Protein AF-A0A6P5GF30-F1 (afdb_monomer)

Radius of gyration: 22.9 Å; Cα contacts (8 Å, |Δi|>4): 38; chains: 1; bounding box: 70×27×53 Å

Mean predicted aligned error: 13.32 Å

Secondary structure (DSSP, 8-state):
--HHHHHHHHHHHHHHHHHHHHHHHHHHHHHTHHHHHHHHHHHTT-SSTHHHHTHHHHHHHHHHHHHHS-HHHHHHHHHHHHHHHHHHHHHHHHHHS----S---

Sequence (105 aa):
MGYIQEARENHVKKKVEEALRSKMKQKALKECNYYSAKYAECAAGRTISVVWQCRKHAKELNECLHQYTNDSVLEDMKKNYMLEQESKIRRILQSLFPKETEMTG

InterPro domains:
  IPR013892 Cytochrome c oxidase biogenesis protein Cmc1-like [PF08583] (21-84)

Solvent-accessible surface area (backbone atoms only — not comparable to full-atom values): 5938 Å² total; per-residue (Å²): 137,59,70,67,57,55,53,50,52,52,50,51,51,49,53,52,49,52,54,48,51,51,55,38,49,58,53,29,51,62,74,37,35,70,40,48,49,54,32,48,62,57,37,58,96,38,90,80,57,31,75,69,77,30,40,66,41,50,46,56,32,46,56,52,38,44,72,53,68,32,70,68,55,53,52,53,48,52,53,51,51,52,50,51,50,52,52,48,51,50,50,51,48,46,69,76,49,64,76,94,76,80,87,84,131

Foldseek 3Di:
DDPVVVVVVVVVVVVVLVVVLVVLLVVLCVVLVVLVVVLVVLCVPPDPCSCPRSVVSVVVSVVSSCVSNPVVNSVVVVVVVVVVVVVVVVVVVCVVCVDPPDDDD

Structure (mmCIF, N/CA/C/O backbone):
data_AF-A0A6P5GF30-F1
#
_entry.id   AF-A0A6P5GF30-F1
#
loop_
_atom_site.group_PDB
_atom_site.id
_atom_site.type_symbol
_atom_site.label_atom_id
_atom_site.label_alt_id
_atom_site.label_comp_id
_atom_site.label_asym_id
_atom_site.label_entity_id
_atom_site.label_seq_id
_atom_site.pdbx_PDB_ins_code
_atom_site.Cartn_x
_atom_site.Cartn_y
_atom_site.Cartn_z
_atom_site.occupancy
_atom_site.B_iso_or_equiv
_atom_site.auth_seq_id
_atom_site.auth_comp_id
_atom_site.auth_asym_id
_atom_site.auth_atom_id
_atom_site.pdbx_PDB_model_num
ATOM 1 N N . MET A 1 1 ? 0.373 16.121 -35.091 1.00 51.97 1 MET A N 1
ATOM 2 C CA . MET A 1 1 ? 0.804 15.806 -33.711 1.00 51.97 1 MET A CA 1
ATOM 3 C C . MET A 1 1 ? -0.416 15.291 -32.970 1.00 51.97 1 MET A C 1
ATOM 5 O O . MET A 1 1 ? -1.340 16.056 -32.744 1.00 51.97 1 MET A O 1
ATOM 9 N N . GLY A 1 2 ? -0.528 13.968 -32.839 1.00 52.34 2 GLY A N 1
ATOM 10 C CA . GLY A 1 2 ? -1.812 13.275 -32.717 1.00 52.34 2 GLY A CA 1
ATOM 11 C C . GLY A 1 2 ? -2.299 13.079 -31.284 1.00 52.34 2 GLY A C 1
ATOM 12 O O . GLY A 1 2 ? -1.651 12.395 -30.500 1.00 52.34 2 GLY A O 1
ATOM 13 N N . TYR A 1 3 ? -3.509 13.563 -31.005 1.00 57.91 3 TYR A N 1
ATOM 14 C CA . TYR A 1 3 ? -4.279 13.312 -29.779 1.00 57.91 3 TYR A CA 1
ATOM 15 C C . TYR A 1 3 ? -4.400 11.818 -29.411 1.00 57.91 3 TYR A C 1
ATOM 17 O O . TYR A 1 3 ? -4.490 11.455 -28.242 1.00 57.91 3 TYR A O 1
ATOM 25 N N . ILE A 1 4 ? -4.347 10.932 -30.411 1.00 64.94 4 ILE A N 1
ATOM 26 C CA . ILE A 1 4 ? -4.389 9.472 -30.243 1.00 64.94 4 ILE A CA 1
ATOM 27 C C . ILE A 1 4 ? -3.099 8.945 -29.588 1.00 64.94 4 ILE A C 1
ATOM 29 O O . ILE A 1 4 ? -3.149 8.012 -28.784 1.00 64.94 4 ILE A O 1
ATOM 33 N N . GLN A 1 5 ? -1.949 9.556 -29.893 1.00 61.38 5 GLN A N 1
ATOM 34 C CA . GLN A 1 5 ? -0.655 9.177 -29.321 1.00 61.38 5 GLN A CA 1
ATOM 35 C C . GLN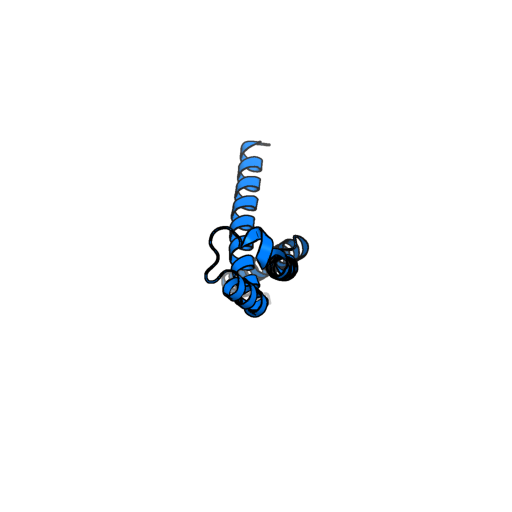 A 1 5 ? -0.600 9.554 -27.834 1.00 61.38 5 GLN A C 1
ATOM 37 O O . GLN A 1 5 ? -0.258 8.721 -26.997 1.00 61.38 5 GLN A O 1
ATOM 42 N N . GLU A 1 6 ? -1.047 10.768 -27.503 1.00 60.19 6 GLU A N 1
ATOM 43 C CA . GLU A 1 6 ? -1.073 11.292 -26.133 1.00 60.19 6 GLU A CA 1
ATOM 44 C C . GLU A 1 6 ? -2.066 10.527 -25.241 1.00 60.19 6 GLU A C 1
ATOM 46 O O . GLU A 1 6 ? -1.747 10.161 -24.108 1.00 60.19 6 GLU A O 1
ATOM 51 N N . ALA A 1 7 ? -3.250 10.180 -25.761 1.00 59.44 7 ALA A N 1
ATOM 52 C CA . ALA A 1 7 ? -4.216 9.348 -25.042 1.00 59.44 7 ALA A CA 1
ATOM 53 C C . ALA A 1 7 ? -3.671 7.937 -24.758 1.00 59.44 7 ALA A C 1
ATOM 55 O O . ALA A 1 7 ? -3.865 7.402 -23.662 1.00 59.44 7 ALA A O 1
ATOM 56 N N . ARG A 1 8 ? -2.949 7.341 -25.718 1.00 60.22 8 ARG A N 1
ATOM 57 C CA . ARG A 1 8 ? -2.314 6.027 -25.549 1.00 60.22 8 ARG A CA 1
ATOM 58 C C . ARG A 1 8 ? -1.187 6.079 -24.518 1.00 60.22 8 ARG A C 1
ATOM 60 O O . ARG A 1 8 ? -1.138 5.208 -23.652 1.00 60.22 8 ARG A O 1
ATOM 67 N N . GLU A 1 9 ? -0.330 7.096 -24.561 1.00 63.34 9 GLU A N 1
ATOM 68 C CA . GLU A 1 9 ? 0.737 7.291 -23.570 1.00 63.34 9 GLU A CA 1
ATOM 69 C C . GLU A 1 9 ? 0.180 7.518 -22.163 1.00 63.34 9 GLU A C 1
ATOM 71 O O . GLU A 1 9 ? 0.636 6.884 -21.211 1.00 63.34 9 GLU A O 1
ATOM 76 N N . ASN A 1 10 ? -0.853 8.349 -22.022 1.00 60.56 10 ASN A N 1
ATOM 77 C CA . ASN A 1 10 ? -1.509 8.585 -20.736 1.00 60.56 10 ASN A CA 1
ATOM 78 C C . ASN A 1 10 ? -2.189 7.323 -20.190 1.00 60.56 10 ASN A C 1
ATOM 80 O O . ASN A 1 10 ? -2.127 7.050 -18.990 1.00 60.56 10 ASN A O 1
ATOM 84 N N . HIS A 1 11 ? -2.796 6.511 -21.054 1.00 63.00 11 HIS A N 1
ATOM 85 C CA . HIS A 1 11 ? -3.403 5.246 -20.653 1.00 63.00 11 HIS A CA 1
ATOM 86 C C . HIS A 1 11 ? -2.355 4.207 -20.220 1.00 63.00 11 HIS A C 1
ATOM 88 O O . HIS A 1 11 ? -2.557 3.501 -19.231 1.00 63.00 11 HIS A O 1
ATOM 94 N N . VAL A 1 12 ? -1.205 4.141 -20.901 1.00 64.00 12 VAL A N 1
ATOM 95 C CA . VAL A 1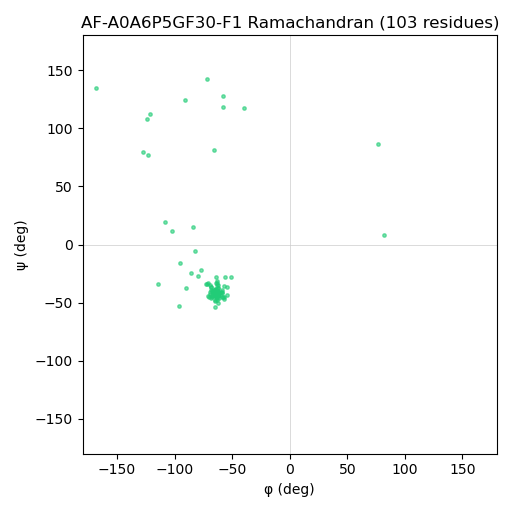 12 ? -0.082 3.280 -20.493 1.00 64.00 12 VAL A CA 1
ATOM 96 C C . VAL A 1 12 ? 0.499 3.741 -19.156 1.00 64.00 12 VAL A C 1
ATOM 98 O O . VAL A 1 12 ? 0.694 2.905 -18.274 1.00 64.00 12 VAL A O 1
ATOM 101 N N . LYS A 1 13 ? 0.687 5.052 -18.953 1.00 61.31 13 LYS A N 1
ATOM 102 C CA . LYS A 1 13 ? 1.128 5.614 -17.665 1.00 61.31 13 LYS A CA 1
ATOM 103 C C . LYS A 1 13 ? 0.176 5.229 -16.530 1.00 61.31 13 LYS A C 1
ATOM 105 O O . LYS A 1 13 ? 0.646 4.730 -15.514 1.00 61.31 13 LYS A O 1
ATOM 110 N N . LYS A 1 14 ? -1.143 5.338 -16.735 1.00 62.53 14 LYS A N 1
ATOM 111 C CA . LYS A 1 14 ? -2.154 4.920 -15.744 1.00 62.53 14 LYS A CA 1
ATOM 112 C C . LYS A 1 14 ? -2.109 3.423 -15.432 1.00 62.53 14 LYS A C 1
ATOM 114 O O . LYS A 1 14 ? -2.142 3.057 -14.264 1.00 62.53 14 LYS A O 1
ATOM 119 N N . LYS A 1 15 ? -1.975 2.550 -16.439 1.00 62.19 15 LYS A N 1
ATOM 120 C CA . LYS A 1 15 ? -1.882 1.096 -16.201 1.00 62.19 15 LYS A CA 1
ATOM 121 C C . LYS A 1 15 ? -0.608 0.695 -15.463 1.00 62.19 15 LYS A C 1
ATOM 123 O O . LYS A 1 15 ? -0.646 -0.182 -14.602 1.00 62.19 15 LYS A O 1
ATOM 128 N N . VAL A 1 16 ? 0.521 1.319 -15.800 1.00 66.62 16 VAL A N 1
ATOM 129 C CA . VAL A 1 16 ? 1.791 1.096 -15.097 1.00 66.62 16 VAL A CA 1
ATOM 130 C C . VAL A 1 16 ? 1.686 1.597 -13.663 1.00 66.62 16 VAL A C 1
ATOM 132 O O . VAL A 1 16 ? 2.123 0.905 -12.750 1.00 66.62 16 VAL A O 1
ATOM 135 N N . GLU A 1 17 ? 1.050 2.745 -13.455 1.00 61.78 17 GLU A N 1
ATOM 136 C CA . GLU A 1 17 ? 0.810 3.311 -12.135 1.00 61.78 17 GLU A CA 1
ATOM 137 C C . GLU A 1 17 ? -0.098 2.421 -11.280 1.00 61.78 17 GLU A C 1
ATOM 139 O O . GLU A 1 17 ? 0.252 2.120 -10.145 1.00 61.78 17 GLU A O 1
ATOM 144 N N . GLU A 1 18 ? -1.198 1.897 -11.825 1.00 64.94 18 GLU A N 1
ATOM 145 C CA . GLU A 1 18 ? -2.058 0.925 -11.137 1.00 64.94 18 GLU A CA 1
ATOM 146 C C . GLU A 1 18 ? -1.315 -0.376 -10.797 1.00 64.94 18 GLU A C 1
ATOM 148 O O . GLU A 1 18 ? -1.446 -0.896 -9.683 1.00 64.94 18 GLU A O 1
ATOM 153 N N . ALA A 1 19 ? -0.496 -0.889 -11.722 1.00 69.00 19 ALA A N 1
ATOM 154 C CA . ALA A 1 19 ? 0.323 -2.077 -11.489 1.00 69.00 19 ALA A CA 1
ATOM 155 C C . ALA A 1 19 ? 1.393 -1.836 -10.408 1.00 69.00 19 ALA A C 1
ATOM 157 O O . ALA A 1 19 ? 1.604 -2.698 -9.546 1.00 69.00 19 ALA A O 1
ATOM 158 N N . LEU A 1 20 ? 2.031 -0.658 -10.407 1.00 65.62 20 LEU A N 1
ATOM 159 C CA . LEU A 1 20 ? 2.964 -0.243 -9.357 1.00 65.62 20 LEU A CA 1
ATOM 160 C C . LEU A 1 20 ? 2.239 -0.121 -8.017 1.00 65.62 20 LEU A C 1
ATOM 162 O O . LEU A 1 20 ? 2.697 -0.672 -7.018 1.00 65.62 20 LEU A O 1
ATOM 166 N N . ARG A 1 21 ? 1.068 0.518 -8.002 1.00 64.88 21 ARG A N 1
ATOM 167 C CA . ARG A 1 21 ? 0.255 0.728 -6.800 1.00 64.88 21 ARG A CA 1
ATOM 168 C C . ARG A 1 21 ? -0.214 -0.595 -6.198 1.00 64.88 21 ARG A C 1
ATOM 170 O O . ARG A 1 21 ? -0.257 -0.724 -4.977 1.00 64.88 21 ARG A O 1
ATOM 177 N N . SER A 1 22 ? -0.503 -1.600 -7.026 1.00 68.31 22 SER A N 1
ATOM 178 C CA . SER A 1 22 ? -0.805 -2.966 -6.578 1.00 68.31 22 SER A CA 1
ATOM 179 C C . SER A 1 22 ? 0.400 -3.634 -5.896 1.00 68.31 22 SER A C 1
ATOM 181 O O . SER A 1 22 ? 0.280 -4.122 -4.769 1.00 68.31 22 SER A O 1
ATOM 183 N N . LYS A 1 23 ? 1.593 -3.576 -6.508 1.00 69.50 23 LYS A N 1
ATOM 184 C CA . LYS A 1 23 ? 2.832 -4.098 -5.895 1.00 69.50 23 LYS A CA 1
ATOM 185 C C . LYS A 1 23 ? 3.208 -3.353 -4.610 1.00 69.50 23 LYS A C 1
ATOM 187 O O . LYS A 1 23 ? 3.608 -3.980 -3.630 1.00 69.50 23 LYS A O 1
ATOM 192 N N . MET A 1 24 ? 3.040 -2.032 -4.585 1.00 69.94 24 MET A N 1
ATOM 193 C CA . MET A 1 24 ? 3.286 -1.204 -3.402 1.00 69.94 24 MET A CA 1
ATOM 194 C C . MET A 1 24 ? 2.333 -1.555 -2.267 1.00 69.94 24 MET A C 1
ATOM 196 O O . MET A 1 24 ? 2.786 -1.735 -1.142 1.00 69.94 24 MET A O 1
ATOM 200 N N . LYS A 1 25 ? 1.040 -1.751 -2.555 1.00 69.31 25 LYS A N 1
ATOM 201 C CA . LYS A 1 25 ? 0.060 -2.205 -1.558 1.00 69.31 25 LYS A CA 1
ATOM 202 C C . LYS A 1 25 ? 0.439 -3.547 -0.941 1.00 69.31 25 LYS A C 1
ATOM 204 O O . LYS A 1 25 ? 0.317 -3.701 0.267 1.00 69.31 25 LYS A O 1
ATOM 209 N N . GLN A 1 26 ? 0.934 -4.500 -1.733 1.00 76.19 26 GLN A N 1
ATOM 210 C CA . GLN A 1 26 ? 1.401 -5.787 -1.202 1.00 76.19 26 GLN A CA 1
ATOM 211 C C . GLN A 1 26 ? 2.603 -5.628 -0.265 1.00 76.19 26 GLN A C 1
ATOM 213 O O . GLN A 1 26 ? 2.670 -6.298 0.763 1.00 76.19 26 GLN A O 1
ATOM 218 N N . LYS A 1 27 ? 3.545 -4.737 -0.599 1.00 76.06 27 LYS A N 1
ATOM 219 C CA . LYS A 1 27 ? 4.687 -4.429 0.272 1.00 76.06 27 LYS A CA 1
ATOM 220 C C . LYS A 1 27 ? 4.233 -3.716 1.551 1.00 76.06 27 LYS A C 1
ATOM 222 O O . LYS A 1 27 ? 4.614 -4.131 2.637 1.00 76.06 27 LYS A O 1
ATOM 227 N N . ALA A 1 28 ? 3.355 -2.725 1.423 1.00 78.88 28 ALA A N 1
ATOM 228 C CA . ALA A 1 28 ? 2.772 -1.989 2.540 1.00 78.88 28 ALA A CA 1
ATOM 229 C C . ALA A 1 28 ? 2.005 -2.908 3.502 1.00 78.88 28 ALA A C 1
ATOM 231 O O . ALA A 1 28 ? 2.137 -2.780 4.710 1.00 78.88 28 ALA A O 1
ATOM 232 N N . LEU A 1 29 ? 1.253 -3.880 2.978 1.00 80.19 29 LEU A N 1
ATOM 233 C CA . LEU A 1 29 ? 0.547 -4.878 3.787 1.00 80.19 29 LEU A CA 1
ATOM 234 C C . LEU A 1 29 ? 1.495 -5.769 4.601 1.00 80.19 29 LEU A C 1
ATOM 236 O O . LEU A 1 29 ? 1.136 -6.169 5.704 1.00 80.19 29 LEU A O 1
ATOM 240 N N . LYS A 1 30 ? 2.695 -6.069 4.086 1.00 83.81 30 LYS A N 1
ATOM 241 C CA . LYS A 1 30 ? 3.704 -6.838 4.830 1.00 83.81 30 LYS A CA 1
ATOM 242 C C . LYS A 1 30 ? 4.309 -6.028 5.974 1.00 83.81 30 LYS A C 1
ATOM 244 O O . LYS A 1 30 ? 4.408 -6.547 7.079 1.00 83.81 30 LYS A O 1
ATOM 249 N N . GLU A 1 31 ? 4.657 -4.767 5.726 1.00 83.94 31 GLU A N 1
ATOM 250 C CA . GLU A 1 31 ? 5.224 -3.881 6.755 1.00 83.94 31 GLU A CA 1
ATOM 251 C C . GLU A 1 31 ? 4.173 -3.503 7.815 1.00 83.94 31 GLU A C 1
ATOM 253 O O . GLU A 1 31 ? 4.420 -3.583 9.015 1.00 83.94 31 GLU A O 1
ATOM 258 N N . CYS A 1 32 ? 2.947 -3.190 7.388 1.00 88.19 32 CYS A N 1
ATOM 259 C CA . CYS A 1 32 ? 1.830 -2.835 8.268 1.00 88.19 32 CYS A CA 1
ATOM 260 C C . CYS A 1 32 ? 1.074 -4.054 8.826 1.00 88.19 32 CYS A C 1
ATOM 262 O O . CYS A 1 32 ? -0.034 -3.900 9.350 1.00 88.19 32 CYS A O 1
ATOM 264 N N . ASN A 1 33 ? 1.642 -5.264 8.737 1.00 88.94 33 ASN A N 1
ATOM 265 C CA . ASN A 1 33 ? 0.970 -6.500 9.146 1.00 88.94 33 ASN A CA 1
ATOM 266 C C . ASN A 1 33 ? 0.527 -6.454 10.620 1.00 88.94 33 ASN A C 1
ATOM 268 O O . ASN A 1 33 ? -0.570 -6.886 10.953 1.00 88.94 33 ASN A O 1
ATOM 272 N N . TYR A 1 34 ? 1.316 -5.820 11.493 1.00 90.19 34 TYR A N 1
ATOM 273 C CA . TYR A 1 34 ? 0.956 -5.608 12.899 1.00 90.19 34 TYR A CA 1
ATOM 274 C C . TYR A 1 34 ? -0.375 -4.854 13.079 1.00 90.19 34 TYR A C 1
ATOM 276 O O . TYR A 1 34 ? -1.246 -5.278 13.840 1.00 90.19 34 TYR A O 1
ATOM 284 N N . TYR A 1 35 ? -0.566 -3.753 12.349 1.00 89.88 35 TYR A N 1
ATOM 285 C CA . TYR A 1 35 ? -1.806 -2.973 12.394 1.00 89.88 35 TYR A CA 1
ATOM 286 C C . TYR A 1 35 ? -2.958 -3.701 11.697 1.00 89.88 35 TYR A C 1
ATOM 288 O O . TYR A 1 35 ? -4.103 -3.623 12.145 1.00 89.88 35 TYR A O 1
ATOM 296 N N . SER A 1 36 ? -2.652 -4.455 10.637 1.00 88.62 36 SER A N 1
ATOM 297 C CA . SER A 1 36 ? -3.630 -5.283 9.930 1.00 88.62 36 SER A CA 1
ATOM 298 C C . SER A 1 36 ? -4.167 -6.401 10.824 1.00 88.62 36 SER A C 1
ATOM 300 O O . SER A 1 36 ? -5.371 -6.643 10.828 1.00 88.62 36 SER A O 1
ATOM 302 N N . ALA A 1 37 ? -3.304 -7.039 11.618 1.00 91.19 37 ALA A N 1
ATOM 303 C CA . ALA A 1 37 ? -3.685 -8.065 12.582 1.00 91.19 37 ALA A CA 1
ATOM 304 C C . ALA A 1 37 ? -4.600 -7.492 13.671 1.00 91.19 37 ALA A C 1
ATOM 306 O O . ALA A 1 37 ? -5.683 -8.026 13.887 1.00 91.19 37 ALA A O 1
ATOM 307 N N . LYS A 1 38 ? -4.253 -6.343 14.267 1.00 90.69 38 LYS A N 1
ATOM 308 C CA . LYS A 1 38 ? -5.119 -5.663 15.252 1.00 90.69 38 LYS A CA 1
ATOM 309 C C . LYS A 1 38 ? -6.486 -5.286 14.689 1.00 90.69 38 LYS A C 1
ATOM 311 O O . LYS A 1 38 ? -7.508 -5.422 15.362 1.00 90.69 38 LYS A O 1
ATOM 316 N N . TYR A 1 39 ? -6.520 -4.791 13.452 1.00 89.50 39 TYR A N 1
ATOM 317 C CA . TYR A 1 39 ? -7.781 -4.488 12.789 1.00 89.50 39 TYR A CA 1
ATOM 318 C C . TYR A 1 39 ? -8.594 -5.763 12.525 1.00 89.50 39 TYR A C 1
ATOM 320 O O . TYR A 1 39 ? -9.797 -5.764 12.777 1.00 89.50 39 TYR A O 1
ATOM 328 N N . ALA A 1 40 ? -7.950 -6.851 12.091 1.00 90.38 40 ALA A N 1
ATOM 329 C CA . ALA A 1 40 ? -8.594 -8.143 11.867 1.00 90.38 40 ALA A CA 1
ATOM 330 C C . ALA A 1 40 ? -9.132 -8.763 13.167 1.00 90.38 40 ALA A C 1
ATOM 332 O O . ALA A 1 40 ? -10.259 -9.246 13.175 1.00 90.38 40 ALA A O 1
ATOM 333 N N . GLU A 1 41 ? -8.391 -8.680 14.273 1.00 91.31 41 GLU A N 1
ATOM 334 C CA . GLU A 1 41 ? -8.846 -9.095 15.606 1.00 91.31 41 GLU A CA 1
ATOM 335 C C . GLU A 1 41 ? -10.060 -8.280 16.067 1.00 91.31 41 GLU A C 1
ATOM 337 O O . GLU A 1 41 ? -11.025 -8.829 16.597 1.00 91.31 41 GLU A O 1
ATOM 342 N N . CYS A 1 42 ? -10.060 -6.968 15.819 1.00 88.50 42 CYS A N 1
ATOM 343 C CA . CYS A 1 42 ? -11.217 -6.128 16.113 1.00 88.50 42 CYS A CA 1
ATOM 344 C C . CYS A 1 42 ? -12.409 -6.451 15.192 1.00 88.50 42 CYS A C 1
ATOM 346 O O . CYS A 1 42 ? -13.562 -6.429 15.626 1.00 88.50 42 CYS A O 1
ATOM 348 N N . ALA A 1 43 ? -12.158 -6.765 13.924 1.00 87.62 43 ALA A N 1
ATOM 349 C CA . ALA A 1 43 ? -13.202 -7.105 12.967 1.00 87.62 43 ALA A CA 1
ATOM 350 C C . ALA A 1 43 ? -13.752 -8.529 13.144 1.00 87.62 43 ALA A C 1
ATOM 352 O O . ALA A 1 43 ? -14.887 -8.802 12.747 1.00 87.62 43 ALA A O 1
ATOM 353 N N . ALA A 1 44 ? -12.988 -9.421 13.776 1.00 88.31 44 ALA A N 1
ATOM 354 C CA . ALA A 1 44 ? -13.398 -10.787 14.051 1.00 88.31 44 ALA A CA 1
ATOM 355 C C . ALA A 1 44 ? -14.688 -10.798 14.889 1.00 88.31 44 ALA A C 1
ATOM 357 O O . ALA A 1 44 ? -14.752 -10.260 15.995 1.00 88.31 44 ALA A O 1
ATOM 358 N N . GLY A 1 45 ? -15.747 -11.385 14.326 1.00 84.38 45 GLY A N 1
ATOM 359 C CA . GLY A 1 45 ? -17.056 -11.492 14.975 1.00 84.38 45 GLY A CA 1
ATOM 360 C C . GLY A 1 45 ? -17.950 -10.249 14.878 1.00 84.38 45 GLY A C 1
ATOM 361 O O . GLY A 1 45 ? -19.008 -10.224 15.503 1.00 84.38 45 GLY A O 1
ATOM 362 N N . ARG A 1 46 ? -17.577 -9.223 14.099 1.00 84.00 46 ARG A N 1
ATOM 363 C CA . ARG A 1 46 ? -18.372 -7.995 13.921 1.00 84.00 46 ARG A CA 1
ATOM 364 C C . ARG A 1 46 ? -18.664 -7.747 12.437 1.00 84.00 46 ARG A C 1
ATOM 366 O O . ARG A 1 46 ? -17.787 -7.343 11.687 1.00 84.00 46 ARG A O 1
ATOM 373 N N . THR A 1 47 ? -19.910 -7.949 12.010 1.00 76.56 47 THR A N 1
ATOM 374 C CA . THR A 1 47 ? -20.331 -7.785 10.601 1.00 76.56 47 THR A CA 1
ATOM 375 C C . THR A 1 47 ? -20.821 -6.378 10.260 1.00 76.56 47 THR A C 1
ATOM 377 O O . THR A 1 47 ? -20.536 -5.885 9.176 1.00 76.56 47 THR A O 1
ATOM 380 N N . ILE A 1 48 ? -21.533 -5.709 11.173 1.00 81.06 48 ILE A N 1
ATOM 381 C CA . ILE A 1 48 ? -22.166 -4.398 10.907 1.00 81.06 48 ILE A CA 1
ATOM 382 C C . ILE A 1 48 ? -21.539 -3.283 11.762 1.00 81.06 48 ILE A C 1
ATOM 384 O O . ILE A 1 48 ? -21.365 -2.155 11.309 1.00 81.06 48 ILE A O 1
ATOM 388 N N . SER A 1 49 ? -21.119 -3.599 12.990 1.00 84.56 49 SER A N 1
ATOM 389 C CA . SER A 1 49 ? -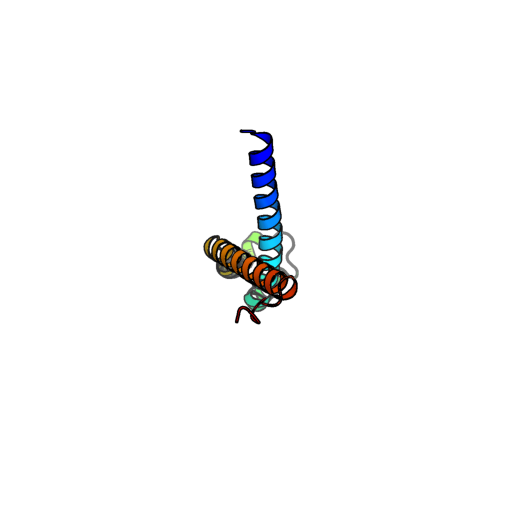20.556 -2.626 13.939 1.00 84.56 49 SER A CA 1
ATOM 390 C C . SER A 1 49 ? -19.067 -2.317 13.730 1.00 84.56 49 SER A C 1
ATOM 392 O O . SER A 1 49 ? -18.540 -1.412 14.375 1.00 84.56 49 SER A O 1
ATOM 394 N N . VAL A 1 50 ? -18.383 -3.012 12.810 1.00 86.75 50 VAL A N 1
ATOM 395 C CA . VAL A 1 50 ? -16.937 -2.857 12.544 1.00 86.75 50 VAL A CA 1
ATOM 396 C C . VAL A 1 50 ? -16.539 -1.416 12.247 1.00 86.75 50 VAL A C 1
ATOM 398 O O . VAL A 1 50 ? -15.548 -0.927 12.784 1.00 86.75 50 VAL A O 1
ATOM 401 N N . VAL A 1 51 ? -17.336 -0.714 11.437 1.00 82.38 51 VAL A N 1
ATOM 402 C CA . VAL A 1 51 ? -17.016 0.643 10.966 1.00 82.38 51 VAL A CA 1
ATOM 403 C C . VAL A 1 51 ? -16.949 1.642 12.126 1.00 82.38 51 VAL A C 1
ATOM 405 O O . VAL A 1 51 ? -16.193 2.609 12.068 1.00 82.38 51 VAL A O 1
ATOM 408 N N . TRP A 1 52 ? -17.695 1.384 13.200 1.00 84.38 52 TRP A N 1
ATOM 409 C CA . TRP A 1 52 ? -17.797 2.257 14.365 1.00 84.38 52 TRP A CA 1
ATOM 410 C C . TRP A 1 52 ? -16.839 1.804 15.469 1.00 84.38 52 TRP A C 1
ATOM 412 O O . TRP A 1 52 ? -15.994 2.582 15.911 1.00 84.38 52 TRP A O 1
ATOM 422 N N . GLN A 1 53 ? -16.900 0.526 15.857 1.00 85.12 53 GLN A N 1
ATOM 423 C CA . GLN A 1 53 ? -16.105 -0.026 16.959 1.00 85.12 53 GLN A CA 1
ATOM 424 C C . GLN A 1 53 ? -14.616 -0.155 16.625 1.00 85.12 53 GLN A C 1
ATOM 426 O O . GLN A 1 53 ? -13.772 0.033 17.499 1.00 85.12 53 GLN A O 1
ATOM 431 N N . CYS A 1 54 ? -14.277 -0.438 15.367 1.00 89.44 54 CYS A N 1
ATOM 432 C CA . CYS A 1 54 ? -12.893 -0.627 14.930 1.00 89.44 54 CYS A CA 1
ATOM 433 C C . CYS A 1 54 ? -12.332 0.587 14.189 1.00 89.44 54 CYS A C 1
ATOM 435 O O . CYS A 1 54 ? -11.235 0.509 13.637 1.00 89.44 54 CYS A O 1
ATOM 437 N N . ARG A 1 55 ? -13.034 1.731 14.220 1.00 89.12 55 ARG A N 1
ATOM 438 C CA . ARG A 1 55 ? -12.624 2.968 13.538 1.00 89.12 55 ARG A CA 1
ATOM 439 C C . ARG A 1 55 ? -11.217 3.422 13.926 1.00 89.12 55 ARG A C 1
ATOM 441 O O . ARG A 1 55 ? -10.483 3.920 13.078 1.00 89.12 55 ARG A O 1
ATOM 448 N N . LYS A 1 56 ? -10.833 3.235 15.193 1.00 89.69 56 LYS A N 1
ATOM 449 C CA . LYS A 1 56 ? -9.496 3.582 15.695 1.00 89.69 56 LYS A CA 1
ATOM 450 C C . LYS A 1 56 ? -8.410 2.733 15.026 1.00 89.69 56 LYS A C 1
ATOM 452 O O . LYS A 1 56 ? -7.520 3.289 14.396 1.00 89.69 56 LYS A O 1
ATOM 457 N N . HIS A 1 57 ? -8.555 1.408 15.071 1.00 88.88 57 HIS A N 1
ATOM 458 C CA . HIS A 1 57 ? -7.627 0.469 14.432 1.00 88.88 57 HIS A CA 1
ATOM 459 C C . HIS A 1 57 ? -7.582 0.648 12.905 1.00 88.88 57 HIS A C 1
ATOM 461 O O . HIS A 1 57 ? -6.515 0.583 12.303 1.00 88.88 57 HIS A O 1
ATOM 467 N N . ALA A 1 58 ? -8.727 0.941 12.276 1.00 87.06 58 ALA A N 1
ATOM 468 C CA . ALA A 1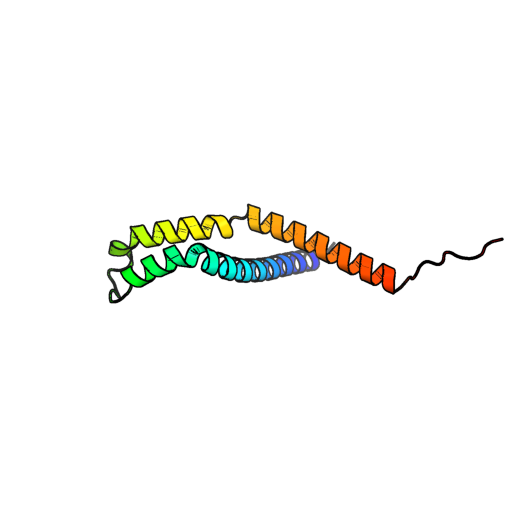 58 ? -8.796 1.258 10.850 1.00 87.06 58 ALA A CA 1
ATOM 469 C C . ALA A 1 58 ? -8.006 2.527 10.499 1.00 87.06 58 ALA A C 1
ATOM 471 O O . ALA A 1 58 ? -7.379 2.594 9.443 1.00 87.06 58 ALA A O 1
ATOM 472 N N . LYS A 1 59 ? -8.029 3.539 11.376 1.00 89.19 59 LYS A N 1
ATOM 473 C CA . LYS A 1 59 ? -7.275 4.779 11.183 1.00 89.19 59 LYS A CA 1
ATOM 474 C C . LYS A 1 59 ? -5.770 4.536 11.294 1.00 89.19 59 LYS A C 1
ATOM 476 O O . LYS A 1 59 ? -5.050 4.954 10.400 1.00 89.19 59 LYS A O 1
ATOM 481 N N . GLU A 1 60 ? -5.322 3.801 12.310 1.00 89.94 60 GLU A N 1
ATOM 482 C CA . GLU A 1 60 ? -3.903 3.445 12.492 1.00 89.94 60 GLU A CA 1
ATOM 483 C C . GLU A 1 60 ? -3.369 2.611 11.314 1.00 89.94 60 GLU A C 1
ATOM 485 O O . GLU A 1 60 ? -2.282 2.871 10.796 1.00 89.94 60 GLU A O 1
ATOM 490 N N . LEU A 1 61 ? -4.163 1.648 10.831 1.00 88.50 61 LEU A N 1
ATOM 491 C CA . LEU A 1 61 ? -3.825 0.870 9.639 1.00 88.50 61 LEU A CA 1
ATOM 492 C C . LEU A 1 61 ? -3.732 1.757 8.391 1.00 88.50 61 LEU A C 1
ATOM 494 O O . LEU A 1 61 ? -2.780 1.629 7.623 1.00 88.50 61 LEU A O 1
ATOM 498 N N . ASN A 1 62 ? -4.687 2.669 8.192 1.00 85.94 62 ASN A N 1
ATOM 499 C CA . ASN A 1 62 ? -4.653 3.601 7.066 1.00 85.94 62 ASN A CA 1
ATOM 500 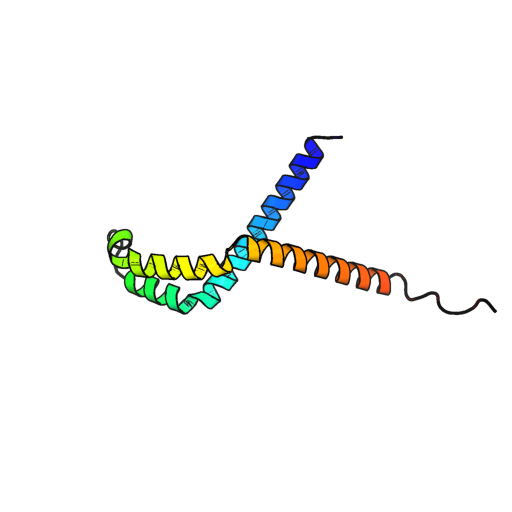C C . ASN A 1 62 ? -3.475 4.575 7.151 1.00 85.94 62 ASN A C 1
ATOM 502 O O . ASN A 1 62 ? -2.866 4.844 6.124 1.00 85.94 62 ASN A O 1
ATOM 506 N N . GLU A 1 63 ? -3.123 5.075 8.335 1.00 88.19 63 GLU A N 1
ATOM 507 C CA . GLU A 1 63 ? -1.950 5.937 8.532 1.00 88.19 63 GLU A CA 1
ATOM 508 C C . GLU A 1 63 ? -0.655 5.199 8.170 1.00 88.19 63 GLU A C 1
ATOM 510 O O . GLU A 1 63 ? 0.174 5.749 7.446 1.00 88.19 63 GLU A O 1
ATOM 515 N N . CYS A 1 64 ? -0.513 3.935 8.583 1.00 85.69 64 CYS A N 1
ATOM 516 C CA . CYS A 1 64 ? 0.620 3.098 8.188 1.00 85.69 64 CYS A CA 1
ATOM 517 C C . CYS A 1 64 ? 0.648 2.869 6.670 1.00 85.69 64 CYS A C 1
ATOM 519 O O . CYS A 1 64 ? 1.658 3.126 6.018 1.00 85.69 64 CYS A O 1
ATOM 521 N N . LEU A 1 65 ? -0.477 2.455 6.075 1.00 82.81 65 LEU A N 1
ATOM 522 C CA . LEU A 1 65 ? -0.573 2.237 4.630 1.00 82.81 65 LEU A CA 1
ATOM 523 C C . LEU A 1 65 ? -0.260 3.512 3.842 1.00 82.81 65 LEU A C 1
ATOM 525 O O . LEU A 1 65 ? 0.434 3.438 2.828 1.00 82.81 65 LEU A O 1
ATOM 529 N N . HIS A 1 66 ? -0.707 4.674 4.324 1.00 81.94 66 HIS A N 1
ATOM 530 C CA . HIS A 1 66 ? -0.511 5.949 3.644 1.00 81.94 66 HIS A CA 1
ATOM 531 C C . HIS A 1 66 ? 0.968 6.330 3.524 1.00 81.94 66 HIS A C 1
ATOM 533 O O . HIS A 1 66 ? 1.343 6.919 2.511 1.00 81.94 66 HIS A O 1
ATOM 539 N N . GLN A 1 67 ? 1.817 5.944 4.483 1.00 77.88 67 GLN A N 1
ATOM 540 C CA . GLN A 1 67 ? 3.267 6.162 4.396 1.00 77.88 67 GLN A CA 1
ATOM 541 C C . GLN A 1 67 ? 3.889 5.418 3.208 1.00 77.88 67 GLN A C 1
ATOM 543 O O . GLN A 1 67 ? 4.792 5.934 2.555 1.00 77.88 67 GLN A O 1
ATOM 548 N N . TYR A 1 68 ? 3.368 4.236 2.878 1.00 72.19 68 TYR A N 1
ATOM 549 C CA . TYR A 1 68 ? 3.871 3.413 1.778 1.00 72.19 68 TYR A CA 1
ATOM 550 C C . TYR A 1 68 ? 3.117 3.614 0.461 1.00 72.19 68 TYR A C 1
ATOM 552 O O . TYR A 1 68 ? 3.611 3.199 -0.583 1.00 72.19 68 TYR A O 1
ATOM 560 N N . THR A 1 69 ? 1.931 4.228 0.484 1.00 68.12 69 THR A N 1
ATOM 561 C CA . THR A 1 69 ? 1.136 4.555 -0.712 1.00 68.12 69 THR A CA 1
ATOM 562 C C . THR A 1 69 ? 1.106 6.052 -1.023 1.00 68.12 69 THR A C 1
ATOM 564 O O . THR A 1 69 ? 0.195 6.499 -1.717 1.00 68.12 69 THR A O 1
ATOM 567 N N . ASN A 1 70 ? 2.048 6.830 -0.486 1.00 67.38 70 ASN A N 1
ATOM 568 C CA . ASN A 1 70 ? 2.177 8.255 -0.777 1.00 67.38 70 ASN A CA 1
ATOM 569 C C . ASN A 1 70 ? 2.698 8.469 -2.210 1.00 67.38 70 ASN A C 1
ATOM 571 O O . ASN A 1 70 ? 3.570 7.725 -2.670 1.00 67.38 70 ASN A O 1
ATOM 575 N N . ASP A 1 71 ? 2.191 9.491 -2.899 1.00 59.22 71 ASP A N 1
ATOM 576 C CA . ASP A 1 71 ? 2.612 9.875 -4.249 1.00 59.22 71 ASP A CA 1
ATOM 577 C C . ASP A 1 71 ? 4.123 10.154 -4.336 1.00 59.22 71 ASP A C 1
ATOM 579 O O . ASP A 1 71 ? 4.736 9.869 -5.362 1.00 59.22 71 ASP A O 1
ATOM 583 N N . SER A 1 72 ? 4.772 10.586 -3.246 1.00 60.50 72 SER A N 1
ATOM 584 C CA . SER A 1 72 ? 6.235 10.749 -3.231 1.00 60.50 72 SER A CA 1
ATOM 585 C C . SER A 1 72 ? 6.987 9.422 -3.407 1.00 60.50 72 SER A C 1
ATOM 587 O O . SER A 1 72 ? 7.975 9.359 -4.131 1.00 60.50 72 SER A O 1
ATOM 589 N N . VAL A 1 73 ? 6.494 8.336 -2.799 1.00 61.84 73 VAL A N 1
ATOM 590 C CA . VAL A 1 73 ? 7.091 6.994 -2.914 1.00 61.84 73 VAL A CA 1
ATOM 591 C C . VAL A 1 73 ? 6.836 6.418 -4.304 1.00 61.84 73 VAL A C 1
ATOM 593 O O . VAL A 1 73 ? 7.679 5.707 -4.852 1.00 61.84 73 VAL A O 1
ATOM 596 N N . LEU A 1 74 ? 5.682 6.737 -4.891 1.00 60.31 74 LEU A N 1
ATOM 597 C CA . LEU A 1 74 ? 5.344 6.358 -6.258 1.00 60.31 74 LEU A CA 1
ATOM 598 C C . LEU A 1 74 ? 6.292 7.028 -7.268 1.00 60.31 74 LEU A C 1
ATOM 600 O O . LEU A 1 74 ? 6.787 6.355 -8.174 1.00 60.31 74 LEU A O 1
ATOM 604 N N . GLU A 1 75 ? 6.584 8.316 -7.093 1.00 63.56 75 GLU A N 1
ATOM 605 C CA . GLU A 1 75 ? 7.512 9.059 -7.952 1.00 63.56 75 GLU A CA 1
ATOM 606 C C . GLU A 1 75 ? 8.972 8.606 -7.771 1.00 63.56 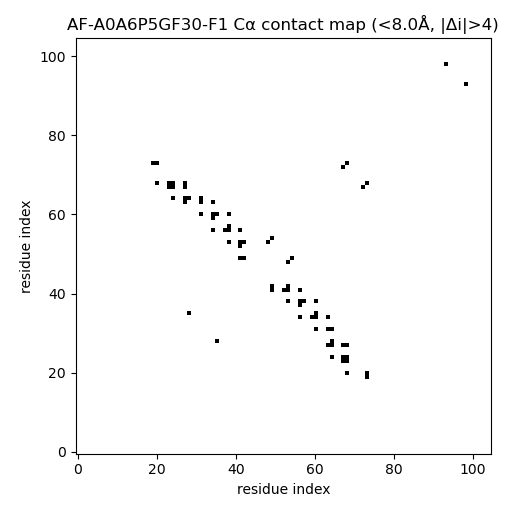75 GLU A C 1
ATOM 608 O O . GLU A 1 75 ? 9.668 8.377 -8.765 1.00 63.56 75 GLU A O 1
ATOM 613 N N . ASP A 1 76 ? 9.421 8.348 -6.539 1.00 66.88 76 ASP A N 1
ATOM 614 C CA . ASP A 1 76 ? 10.751 7.770 -6.293 1.00 66.88 76 ASP A CA 1
ATOM 615 C C . ASP A 1 76 ? 10.889 6.366 -6.902 1.00 66.88 76 ASP A C 1
ATOM 617 O O . ASP A 1 76 ? 11.921 6.027 -7.493 1.00 66.88 76 ASP A O 1
ATOM 621 N N . MET A 1 77 ? 9.840 5.540 -6.830 1.00 63.41 77 MET A N 1
ATOM 622 C CA . MET A 1 77 ? 9.837 4.234 -7.493 1.00 63.41 77 MET A CA 1
ATOM 623 C C . MET A 1 77 ? 9.835 4.353 -9.017 1.00 63.41 77 MET A C 1
ATOM 625 O O . MET A 1 77 ? 10.563 3.599 -9.665 1.00 63.41 77 MET A O 1
ATOM 629 N N . LYS A 1 78 ? 9.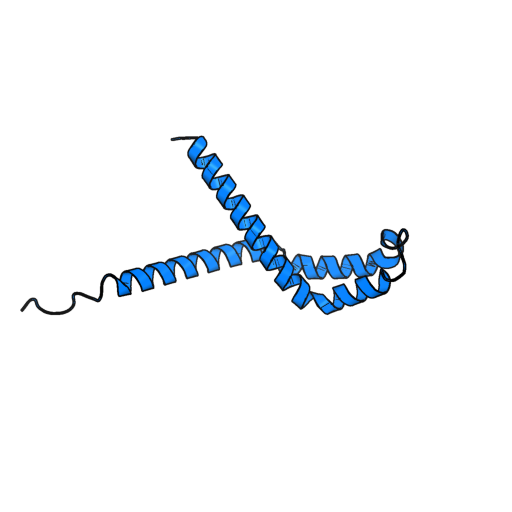079 5.292 -9.607 1.00 64.56 78 LYS A N 1
ATOM 630 C CA . LYS A 1 78 ? 9.144 5.571 -11.054 1.00 64.56 78 LYS A CA 1
ATOM 631 C C . LYS A 1 78 ? 10.565 5.956 -11.463 1.00 64.56 78 LYS A C 1
ATOM 633 O O . LYS A 1 78 ? 11.084 5.404 -12.433 1.00 64.56 78 LYS A O 1
ATOM 638 N N . LYS A 1 79 ? 11.221 6.834 -10.699 1.00 71.19 79 LYS A N 1
ATOM 639 C CA . LYS A 1 79 ? 12.599 7.271 -10.959 1.00 71.19 79 LYS A CA 1
ATOM 640 C C . LYS A 1 79 ? 13.589 6.106 -10.904 1.00 71.19 79 LYS A C 1
ATOM 642 O O . LYS A 1 79 ? 14.381 5.935 -11.828 1.00 71.19 79 LYS A O 1
ATOM 647 N N . ASN A 1 80 ? 13.494 5.258 -9.883 1.00 69.81 80 ASN A N 1
ATOM 648 C CA . ASN A 1 80 ? 14.347 4.074 -9.759 1.00 69.81 80 ASN A CA 1
ATOM 649 C C . ASN A 1 80 ? 14.103 3.051 -10.877 1.00 69.81 80 ASN A C 1
ATOM 651 O O . ASN A 1 80 ? 15.060 2.489 -11.404 1.00 69.81 80 ASN A O 1
ATOM 655 N N . TYR A 1 81 ? 12.849 2.854 -11.296 1.00 65.50 81 TYR A N 1
ATOM 656 C CA . TYR A 1 81 ? 12.523 1.946 -12.397 1.00 65.50 81 TYR A CA 1
ATOM 657 C C . TYR A 1 81 ? 13.086 2.442 -13.736 1.00 65.50 81 TYR A C 1
ATOM 659 O O . TYR A 1 81 ? 13.606 1.647 -14.517 1.00 65.50 81 TYR A O 1
ATOM 667 N N . MET A 1 82 ? 13.041 3.755 -13.991 1.00 70.62 82 MET A N 1
ATOM 668 C CA . MET A 1 82 ? 13.658 4.361 -15.178 1.00 70.62 82 MET A CA 1
ATOM 669 C C . MET A 1 82 ? 15.180 4.154 -15.188 1.00 70.62 82 MET A C 1
ATOM 671 O O . MET A 1 82 ? 15.727 3.737 -16.206 1.00 70.62 82 MET A O 1
ATOM 675 N N . LEU A 1 83 ? 15.848 4.336 -14.043 1.00 74.38 83 LEU A N 1
ATOM 676 C CA . LEU A 1 83 ? 17.291 4.099 -13.899 1.00 74.38 83 LEU A CA 1
ATOM 677 C C . LEU A 1 83 ? 17.667 2.614 -14.057 1.00 74.38 83 LEU A C 1
ATOM 679 O O . LEU A 1 83 ? 18.668 2.277 -14.697 1.00 74.38 83 LEU A O 1
ATOM 683 N N . GLU A 1 84 ? 16.867 1.696 -13.511 1.00 71.50 84 GLU A N 1
ATOM 684 C CA . GLU A 1 84 ? 17.054 0.256 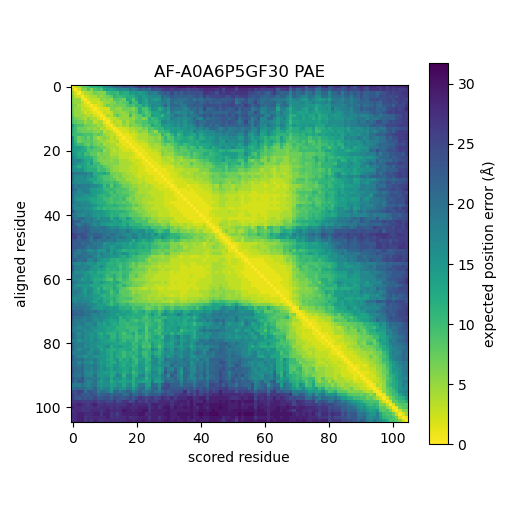-13.723 1.00 71.50 84 GLU A CA 1
ATOM 685 C C . GLU A 1 84 ? 16.891 -0.126 -15.196 1.00 71.50 84 GLU A C 1
ATOM 687 O O . GLU A 1 84 ? 17.673 -0.923 -15.716 1.00 71.50 84 GLU A O 1
ATOM 692 N N . GLN A 1 85 ? 15.913 0.456 -15.889 1.00 71.50 85 GLN A N 1
ATOM 693 C CA . GLN A 1 85 ? 15.711 0.212 -17.314 1.00 71.50 85 GLN A CA 1
ATOM 694 C C . GLN A 1 85 ? 16.860 0.781 -18.148 1.00 71.50 85 GLN A C 1
ATOM 696 O O . GLN A 1 85 ? 17.378 0.069 -19.006 1.00 71.50 85 GLN A O 1
ATOM 701 N N . GLU A 1 86 ? 17.329 1.995 -17.858 1.00 75.25 86 GLU A N 1
ATOM 702 C CA . GLU A 1 86 ? 18.513 2.567 -18.508 1.00 75.25 86 GLU A CA 1
ATOM 703 C C . GLU A 1 86 ? 19.765 1.722 -18.262 1.00 75.25 86 GLU A C 1
ATOM 705 O O . GLU A 1 86 ? 20.508 1.439 -19.198 1.00 75.25 86 GLU A O 1
ATOM 710 N N . SER A 1 87 ? 19.994 1.254 -17.032 1.00 76.12 87 SER A N 1
ATOM 711 C CA . SER A 1 87 ? 21.153 0.408 -16.721 1.00 76.12 87 SER A CA 1
ATOM 712 C C . SER A 1 87 ? 21.070 -0.976 -17.373 1.00 76.12 87 SER A C 1
ATOM 714 O O . SER A 1 87 ? 22.090 -1.480 -17.850 1.00 76.12 87 SER A O 1
ATOM 716 N N . LYS A 1 88 ? 19.876 -1.579 -17.466 1.00 78.25 88 LYS A N 1
ATOM 717 C CA . LYS A 1 88 ? 19.651 -2.825 -18.217 1.00 78.25 88 LYS A CA 1
ATOM 718 C C . LYS A 1 88 ? 19.879 -2.626 -19.705 1.00 78.25 88 LYS A C 1
ATOM 720 O O . LYS A 1 88 ? 20.615 -3.410 -20.292 1.00 78.25 88 LYS A O 1
ATOM 725 N N . ILE A 1 89 ? 19.309 -1.578 -20.297 1.00 78.88 89 ILE A N 1
ATOM 726 C CA . ILE A 1 89 ? 19.523 -1.234 -21.708 1.00 78.88 89 ILE A CA 1
ATOM 727 C C . ILE A 1 89 ? 21.010 -0.995 -21.955 1.00 78.88 89 ILE A C 1
ATOM 729 O O . ILE A 1 89 ? 21.563 -1.560 -22.889 1.00 78.88 89 ILE A O 1
ATOM 733 N N . ARG A 1 90 ? 21.695 -0.256 -21.080 1.00 75.50 90 ARG A N 1
ATOM 734 C CA . ARG A 1 90 ? 23.136 -0.008 -21.181 1.00 75.50 90 ARG A CA 1
ATOM 735 C C . ARG A 1 90 ? 23.959 -1.291 -21.083 1.00 75.50 90 ARG A C 1
ATOM 737 O O . ARG A 1 90 ? 24.892 -1.452 -21.858 1.00 75.50 90 ARG A O 1
ATOM 744 N N . ARG A 1 91 ? 23.613 -2.222 -20.186 1.00 77.12 91 ARG A N 1
ATOM 745 C CA . ARG A 1 91 ? 24.262 -3.545 -20.115 1.00 77.12 91 ARG A CA 1
ATOM 746 C C . ARG A 1 91 ? 24.000 -4.381 -21.364 1.00 77.12 91 ARG A C 1
ATOM 748 O O . ARG A 1 91 ? 24.925 -5.015 -21.854 1.00 77.12 91 ARG A O 1
ATOM 755 N N . ILE A 1 92 ? 22.775 -4.360 -21.886 1.00 76.12 92 ILE A N 1
ATOM 756 C CA . ILE A 1 92 ? 22.410 -5.072 -23.115 1.00 76.12 92 ILE A CA 1
ATOM 757 C C . ILE A 1 92 ? 23.171 -4.485 -24.311 1.00 76.12 92 ILE A C 1
ATOM 759 O O . ILE A 1 92 ? 2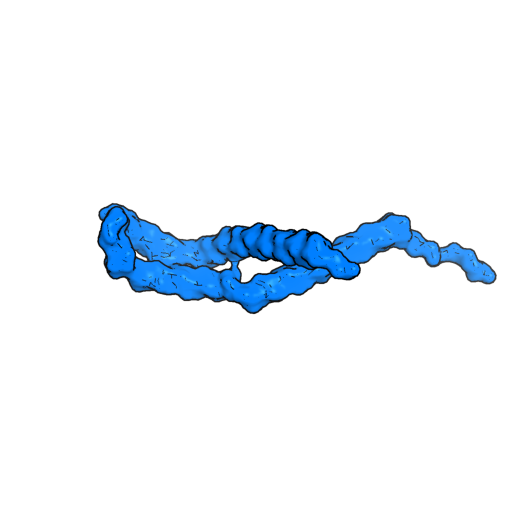3.769 -5.230 -25.081 1.00 76.12 92 ILE A O 1
ATOM 763 N N . LEU A 1 93 ? 23.242 -3.158 -24.425 1.00 73.19 93 LEU A N 1
ATOM 764 C CA . LEU A 1 93 ? 24.040 -2.472 -25.441 1.00 73.19 93 LEU A CA 1
ATOM 765 C C . LEU A 1 93 ? 25.535 -2.784 -25.295 1.00 73.19 93 LEU A C 1
ATOM 767 O O . LEU A 1 93 ? 26.182 -3.057 -26.295 1.00 73.19 93 LEU A O 1
ATOM 771 N N . GLN A 1 94 ? 26.068 -2.840 -24.072 1.00 71.44 94 GLN A N 1
ATOM 772 C CA . GLN A 1 94 ? 27.451 -3.259 -23.810 1.00 71.44 94 GLN A CA 1
ATOM 773 C C . GLN A 1 94 ? 27.707 -4.724 -24.210 1.00 71.44 94 GLN A C 1
ATOM 775 O O . GLN A 1 94 ? 28.808 -5.058 -24.631 1.00 71.44 94 GLN A O 1
ATOM 780 N N . SER A 1 95 ? 26.709 -5.605 -24.083 1.00 65.56 95 SER A N 1
ATOM 781 C CA . SER A 1 95 ? 26.823 -6.998 -24.537 1.00 65.56 95 SER A CA 1
ATOM 782 C C . SER A 1 95 ? 26.635 -7.176 -26.047 1.00 65.56 95 SER A C 1
ATOM 784 O O . SER A 1 95 ? 27.171 -8.126 -26.605 1.00 65.56 95 SER A O 1
ATOM 786 N N . LEU A 1 96 ? 25.889 -6.282 -26.706 1.00 63.66 96 LEU A N 1
ATOM 787 C CA . LEU A 1 96 ? 25.664 -6.299 -28.159 1.00 63.66 96 LEU A CA 1
ATOM 788 C C . LEU A 1 96 ? 26.777 -5.572 -28.929 1.00 63.66 96 LEU A C 1
ATOM 790 O O . LEU A 1 96 ? 27.016 -5.891 -30.087 1.00 63.66 96 LEU A O 1
ATOM 794 N N . PHE A 1 97 ? 27.475 -4.642 -28.274 1.00 53.09 97 PHE A N 1
ATOM 795 C CA . PHE A 1 97 ? 28.691 -3.989 -28.750 1.00 53.09 97 PHE A CA 1
ATOM 796 C C . PHE A 1 97 ? 29.815 -4.209 -27.726 1.00 53.09 97 PHE A C 1
ATOM 798 O O . PHE A 1 97 ? 30.122 -3.306 -26.936 1.00 53.09 97 PHE A O 1
ATOM 805 N N . PRO A 1 98 ? 30.426 -5.410 -27.683 1.00 54.06 98 PRO A N 1
ATOM 806 C CA . PRO A 1 98 ? 31.695 -5.572 -26.988 1.00 54.06 98 PRO A CA 1
ATOM 807 C C . PRO A 1 98 ? 32.680 -4.602 -27.643 1.00 54.06 98 PRO A C 1
ATOM 809 O O . PRO A 1 98 ? 32.757 -4.542 -28.865 1.00 54.06 98 PRO A O 1
ATOM 812 N N . LYS A 1 99 ? 33.348 -3.775 -26.835 1.00 54.16 99 LYS A N 1
ATOM 813 C CA . LYS A 1 99 ? 34.219 -2.692 -27.303 1.00 54.16 99 LYS A CA 1
ATOM 814 C C . LYS A 1 99 ? 35.053 -3.112 -28.525 1.00 54.16 99 LYS A C 1
ATOM 816 O O . LYS A 1 99 ? 35.935 -3.953 -28.390 1.00 54.16 99 LYS A O 1
ATOM 821 N N . GLU A 1 100 ? 34.850 -2.454 -29.666 1.00 47.22 100 GLU A N 1
ATOM 822 C CA . GLU A 1 100 ? 35.921 -2.254 -30.645 1.00 47.22 100 GLU A CA 1
ATOM 823 C C . GLU A 1 100 ? 36.960 -1.343 -29.984 1.00 47.22 100 GLU A C 1
ATOM 825 O O . GLU A 1 100 ? 36.961 -0.122 -30.118 1.00 47.22 100 GLU A O 1
ATOM 830 N N . THR A 1 101 ? 37.807 -1.944 -29.161 1.00 52.00 101 THR A N 1
ATOM 831 C CA . THR A 1 101 ? 39.074 -1.364 -28.737 1.00 52.00 101 THR A CA 1
ATOM 832 C C . THR A 1 101 ? 40.140 -2.395 -29.029 1.00 52.00 101 THR A C 1
ATOM 834 O O . THR A 1 101 ? 40.525 -3.110 -28.116 1.00 52.00 101 THR A O 1
ATOM 837 N N . GLU A 1 102 ? 40.562 -2.484 -30.291 1.00 46.75 102 GLU A N 1
ATOM 838 C CA . GLU A 1 102 ? 41.925 -2.854 -30.684 1.00 46.75 102 GLU A CA 1
ATOM 839 C C . GLU A 1 102 ? 42.151 -2.581 -32.186 1.00 46.75 102 GLU A C 1
ATOM 841 O O . GLU A 1 102 ? 41.326 -2.934 -33.021 1.00 46.75 102 GLU A O 1
ATOM 846 N N . MET A 1 103 ? 43.305 -1.971 -32.488 1.00 46.16 103 MET A N 1
ATOM 847 C CA . MET A 1 103 ? 43.920 -1.717 -33.805 1.00 46.16 103 MET A CA 1
ATOM 848 C C . MET A 1 103 ? 43.378 -0.585 -34.696 1.00 46.16 103 MET A C 1
ATOM 850 O O . MET A 1 103 ? 42.727 -0.811 -35.710 1.00 46.16 103 MET A O 1
ATOM 854 N N . THR A 1 104 ? 43.894 0.620 -34.458 1.00 42.66 104 THR A N 1
ATOM 855 C CA . THR A 1 104 ? 44.577 1.354 -35.537 1.00 42.66 104 THR A CA 1
ATOM 856 C C . THR A 1 104 ? 45.997 1.626 -35.066 1.00 42.66 104 THR A C 1
ATOM 858 O O . THR A 1 104 ? 46.184 2.317 -34.062 1.00 42.66 104 THR A O 1
ATOM 861 N N . GLY A 1 105 ? 46.958 0.974 -35.724 1.00 38.62 105 GLY A N 1
ATOM 862 C CA . GLY A 1 105 ? 48.377 1.314 -35.627 1.00 38.62 105 GLY A CA 1
ATOM 863 C C . GLY A 1 105 ? 48.697 2.643 -36.293 1.00 38.62 105 GLY A C 1
ATOM 864 O O . GLY A 1 105 ? 47.799 3.206 -36.961 1.00 38.62 105 GLY A O 1
#

pLDDT: mean 72.66, std 13.01, range [38.62, 91.31]

Organism: Ananas comosus (NCBI:txid4615)